Protein AF-A0A2W6T8K2-F1 (afdb_monomer_lite)

Foldseek 3Di:
DWDQDPPPRTDDDADWDWDAPPQLQDIDIPHDDDDPVCPVVSVVVSCCSNPVVCCVPVCVVVCCVVPVCPPHDCVVPVPVVVVVVVVCCVVVVPDD

Structure (mmCIF, N/CA/C/O backbone):
data_AF-A0A2W6T8K2-F1
#
_entry.id   AF-A0A2W6T8K2-F1
#
loop_
_atom_site.group_PDB
_atom_site.id
_atom_site.type_symbol
_atom_site.label_atom_id
_atom_site.label_alt_id
_atom_site.label_comp_id
_atom_site.label_asym_id
_atom_site.label_entity_id
_atom_site.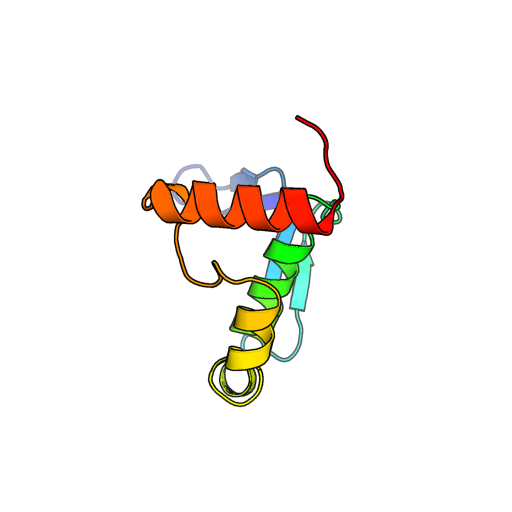label_seq_id
_atom_site.pdbx_PDB_ins_code
_atom_site.Cartn_x
_atom_site.Cartn_y
_atom_site.Cartn_z
_atom_site.occupancy
_atom_site.B_iso_or_equiv
_atom_site.auth_seq_id
_atom_site.auth_comp_id
_atom_site.auth_asym_id
_atom_site.auth_atom_id
_atom_site.pdbx_PDB_model_num
ATOM 1 N N . ILE A 1 1 ? 19.040 5.235 -1.749 1.00 73.06 1 ILE A N 1
ATOM 2 C CA . ILE A 1 1 ? 18.944 5.102 -3.224 1.00 73.06 1 ILE A CA 1
ATOM 3 C C . ILE A 1 1 ? 19.366 6.442 -3.816 1.00 73.06 1 ILE A C 1
ATOM 5 O O . ILE A 1 1 ? 19.024 7.456 -3.223 1.00 73.06 1 ILE A O 1
ATOM 9 N N . ILE A 1 2 ? 20.145 6.485 -4.898 1.00 80.56 2 ILE A N 1
ATOM 10 C CA . ILE A 1 2 ? 20.504 7.754 -5.557 1.00 80.56 2 ILE A CA 1
ATOM 11 C C . ILE A 1 2 ? 19.720 7.830 -6.861 1.00 80.56 2 ILE A C 1
ATOM 13 O O . ILE A 1 2 ? 19.887 6.970 -7.726 1.00 80.56 2 ILE A O 1
ATOM 17 N N . LYS A 1 3 ? 18.851 8.832 -6.982 1.00 77.31 3 LYS A N 1
ATOM 18 C CA . LYS A 1 3 ? 18.092 9.113 -8.204 1.00 77.31 3 LYS A CA 1
ATOM 19 C C . LYS A 1 3 ? 18.724 10.255 -8.965 1.00 77.31 3 LYS A C 1
ATOM 21 O O . LYS A 1 3 ? 19.385 11.095 -8.370 1.00 77.31 3 LYS A O 1
ATOM 26 N N . LYS A 1 4 ? 18.490 10.300 -10.274 1.00 80.12 4 LYS A N 1
ATOM 27 C CA . LYS A 1 4 ? 18.886 11.444 -11.089 1.00 80.12 4 LYS A CA 1
ATOM 28 C C . LYS A 1 4 ? 18.016 12.641 -10.713 1.00 80.12 4 LYS A C 1
ATOM 30 O O . LYS A 1 4 ? 16.796 12.559 -10.809 1.00 80.12 4 LYS A O 1
ATOM 35 N N . ASP A 1 5 ? 18.657 13.719 -10.288 1.00 83.50 5 ASP A N 1
ATOM 36 C CA . ASP A 1 5 ? 18.003 15.011 -10.108 1.00 83.50 5 ASP A CA 1
ATOM 37 C C . ASP A 1 5 ? 18.160 15.827 -11.395 1.00 83.50 5 ASP A C 1
ATOM 39 O O . ASP A 1 5 ? 19.220 15.792 -12.026 1.00 83.50 5 ASP A O 1
ATOM 43 N N . GLU A 1 6 ? 17.111 16.536 -11.812 1.00 79.62 6 GLU A N 1
ATOM 44 C CA . GLU A 1 6 ? 17.141 17.326 -13.049 1.00 79.62 6 GLU A CA 1
ATOM 45 C C . GLU A 1 6 ? 18.106 18.518 -12.974 1.00 79.62 6 GLU A C 1
ATOM 47 O O . GLU A 1 6 ? 18.570 18.985 -14.014 1.00 79.62 6 GLU A O 1
ATOM 52 N N . LYS A 1 7 ? 18.427 19.000 -11.765 1.00 80.31 7 LYS A N 1
ATOM 53 C CA . LYS A 1 7 ? 19.262 20.186 -11.532 1.00 80.31 7 LYS A CA 1
ATOM 54 C C . LYS A 1 7 ? 20.600 19.845 -10.892 1.00 80.31 7 LYS A C 1
ATOM 56 O O . LYS A 1 7 ? 21.625 20.360 -11.326 1.00 80.31 7 LYS A O 1
ATOM 61 N N . GLU A 1 8 ? 20.603 18.972 -9.891 1.00 78.88 8 GLU A N 1
ATOM 62 C CA . GLU A 1 8 ? 21.790 18.698 -9.064 1.00 78.88 8 GLU A CA 1
ATOM 63 C C . GLU A 1 8 ? 22.510 17.395 -9.454 1.00 78.88 8 GLU A C 1
ATOM 65 O O . GLU A 1 8 ? 23.447 16.952 -8.792 1.00 78.88 8 GLU A O 1
ATOM 70 N N . GLY A 1 9 ? 22.086 16.754 -10.548 1.00 80.00 9 GLY A N 1
ATOM 71 C CA . GLY A 1 9 ? 22.672 15.520 -11.073 1.00 80.00 9 GLY A CA 1
ATOM 72 C C . GLY A 1 9 ? 22.224 14.268 -10.316 1.00 80.00 9 GLY A C 1
ATOM 73 O O . GLY A 1 9 ? 21.801 13.299 -10.950 1.00 80.00 9 GLY A O 1
ATOM 74 N N . GLY A 1 10 ? 22.238 14.286 -8.980 1.00 83.69 10 GLY A N 1
ATOM 75 C CA . GLY A 1 10 ? 21.793 13.170 -8.147 1.00 83.69 10 GLY A CA 1
ATOM 76 C C . GLY A 1 10 ? 21.161 13.595 -6.820 1.00 83.69 10 GLY A C 1
ATOM 77 O O . GLY A 1 10 ? 21.744 14.378 -6.080 1.00 83.69 10 GLY A O 1
ATOM 78 N N . LYS A 1 11 ? 20.002 13.023 -6.482 1.00 81.25 11 LYS A N 1
ATOM 79 C CA . LYS A 1 11 ? 19.319 13.195 -5.195 1.00 81.25 11 LYS A CA 1
ATOM 80 C C . LYS A 1 11 ? 19.339 11.894 -4.404 1.00 81.25 11 LYS A C 1
ATOM 82 O O . LYS A 1 11 ? 18.963 10.832 -4.907 1.00 81.25 11 LYS A O 1
ATOM 87 N N . LEU A 1 12 ? 19.763 11.985 -3.148 1.00 76.31 12 LEU A N 1
ATOM 88 C CA . LEU A 1 12 ? 19.728 10.862 -2.224 1.00 76.31 12 LEU A CA 1
ATOM 89 C C . LEU A 1 12 ? 18.306 10.707 -1.669 1.00 76.31 12 LEU A C 1
ATOM 91 O O . LEU A 1 12 ? 17.800 11.586 -0.975 1.00 76.31 12 LEU A O 1
ATOM 95 N N . GLU A 1 13 ? 17.664 9.586 -1.981 1.00 72.38 13 GLU A N 1
ATOM 96 C CA . GLU A 1 13 ? 16.372 9.203 -1.418 1.00 72.38 13 GLU A CA 1
ATOM 97 C C . GLU A 1 13 ? 16.550 8.049 -0.433 1.00 72.38 13 GLU A C 1
ATOM 99 O O . GLU A 1 13 ? 17.154 7.009 -0.736 1.00 72.38 13 GLU A O 1
ATOM 104 N N . PHE A 1 14 ? 16.018 8.242 0.769 1.00 68.25 14 PHE A N 1
ATOM 105 C CA . PHE A 1 14 ? 15.919 7.204 1.783 1.00 68.25 14 PHE A CA 1
ATOM 106 C C . PHE A 1 14 ? 14.602 6.451 1.592 1.00 68.25 14 PHE A C 1
ATOM 108 O O . PHE A 1 14 ? 13.550 7.074 1.479 1.00 68.25 14 PHE A O 1
ATOM 115 N N . GLY A 1 15 ? 14.655 5.117 1.557 1.00 75.00 15 GLY A N 1
ATOM 116 C CA . GLY A 1 15 ? 13.459 4.279 1.467 1.00 75.00 15 GLY A CA 1
ATOM 117 C C . GLY A 1 15 ? 13.635 3.018 0.626 1.00 75.00 15 GLY A C 1
ATOM 118 O O . GLY A 1 15 ? 14.753 2.621 0.284 1.00 75.00 15 GLY A O 1
ATOM 119 N N . THR A 1 16 ? 12.490 2.410 0.325 1.00 82.81 16 THR A N 1
ATOM 120 C CA . THR A 1 16 ? 12.315 1.248 -0.551 1.00 82.81 16 THR A CA 1
ATOM 121 C C . THR A 1 16 ? 11.556 1.690 -1.794 1.00 82.81 16 THR A C 1
ATOM 123 O O . THR A 1 16 ? 10.550 2.391 -1.682 1.00 82.81 16 THR A O 1
ATOM 126 N N . GLU A 1 17 ? 11.987 1.249 -2.969 1.00 87.06 17 GLU A N 1
ATOM 127 C CA . GLU A 1 17 ? 11.319 1.538 -4.234 1.00 87.06 17 GLU A CA 1
ATOM 128 C C . GLU A 1 17 ? 10.984 0.255 -4.991 1.00 87.06 17 GLU A C 1
ATOM 130 O O . GLU A 1 17 ? 11.821 -0.635 -5.124 1.00 87.06 17 GLU A O 1
ATOM 135 N N . VAL A 1 18 ? 9.759 0.179 -5.513 1.00 90.56 18 VAL A N 1
ATOM 136 C CA . VAL A 1 18 ? 9.319 -0.908 -6.392 1.00 90.56 18 VAL A CA 1
ATOM 137 C C . VAL A 1 18 ? 9.646 -0.535 -7.834 1.00 90.56 18 VAL A C 1
ATOM 139 O O . VAL A 1 18 ? 8.996 0.334 -8.426 1.00 90.56 18 VAL A O 1
ATOM 142 N N . VAL A 1 19 ? 10.624 -1.227 -8.412 1.00 91.50 19 VAL A N 1
ATOM 143 C CA . VAL A 1 19 ? 10.994 -1.108 -9.825 1.00 91.50 19 VAL A CA 1
ATOM 144 C C . VAL A 1 19 ? 10.480 -2.321 -10.577 1.00 91.50 19 VAL A C 1
ATOM 146 O O . VAL A 1 19 ? 10.670 -3.452 -10.141 1.00 91.50 19 VAL A O 1
ATOM 149 N N . VAL A 1 20 ? 9.836 -2.088 -11.714 1.00 94.00 20 VAL A N 1
ATOM 150 C CA . VAL A 1 20 ? 9.276 -3.142 -12.561 1.00 94.00 20 VAL A CA 1
ATOM 151 C C . VAL A 1 20 ? 9.873 -3.006 -13.953 1.00 94.00 20 VAL A C 1
ATOM 153 O O . VAL A 1 20 ? 10.078 -1.890 -14.441 1.00 94.00 20 VAL A O 1
ATOM 156 N N . ASN A 1 21 ? 10.204 -4.129 -14.589 1.00 94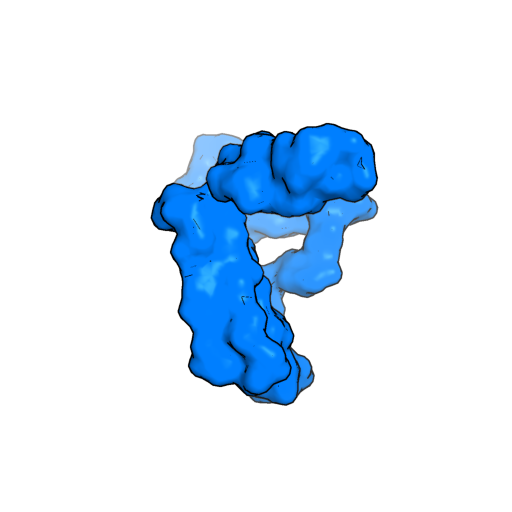.44 21 ASN A N 1
ATOM 157 C CA . ASN A 1 21 ? 10.653 -4.104 -15.976 1.00 94.44 21 ASN A CA 1
ATOM 158 C C . ASN A 1 21 ? 9.524 -3.626 -16.910 1.00 94.44 21 ASN A C 1
ATOM 160 O O . ASN A 1 21 ? 8.346 -3.643 -16.564 1.00 94.44 21 ASN A O 1
ATOM 164 N N . LYS A 1 22 ? 9.870 -3.231 -18.140 1.00 91.50 22 LYS A N 1
ATOM 165 C CA . LYS A 1 22 ? 8.876 -2.735 -19.112 1.00 91.50 22 LYS A CA 1
ATOM 166 C C . LYS A 1 22 ? 7.751 -3.731 -19.414 1.00 91.50 22 LYS A C 1
ATOM 168 O O . LYS A 1 2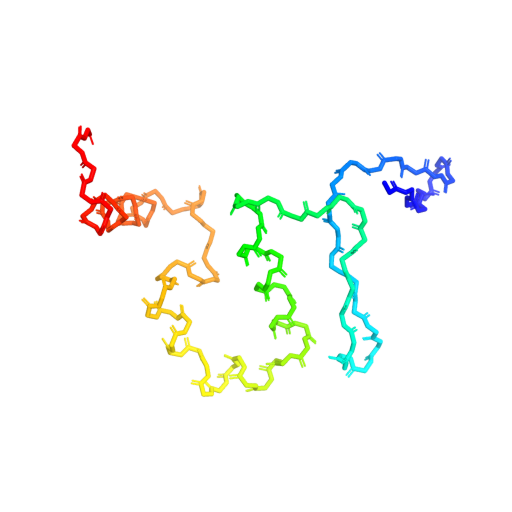2 ? 6.672 -3.311 -19.801 1.00 91.50 22 LYS A O 1
ATOM 173 N N . ALA A 1 23 ? 8.027 -5.027 -19.278 1.00 92.31 23 ALA A N 1
ATOM 174 C CA . ALA A 1 23 ? 7.074 -6.092 -19.561 1.00 92.31 23 ALA A CA 1
ATOM 175 C C . ALA A 1 23 ? 6.169 -6.448 -18.366 1.00 92.31 23 ALA A C 1
ATOM 177 O O . ALA A 1 23 ? 5.313 -7.310 -18.517 1.00 92.31 23 ALA A O 1
ATOM 178 N N . GLY A 1 24 ? 6.368 -5.858 -17.181 1.00 92.06 24 GLY A N 1
ATOM 179 C CA . GLY A 1 24 ? 5.584 -6.192 -15.985 1.00 92.06 24 GLY A CA 1
ATOM 180 C C . GLY A 1 24 ? 5.888 -7.567 -15.374 1.00 92.06 24 GLY A C 1
ATOM 181 O O . GLY A 1 24 ? 5.241 -7.969 -14.418 1.00 92.06 24 GLY A O 1
ATOM 182 N N . THR A 1 25 ? 6.858 -8.318 -15.898 1.00 92.62 25 THR A N 1
ATOM 183 C CA . THR A 1 25 ? 7.105 -9.717 -15.505 1.00 92.62 25 THR A CA 1
ATOM 184 C C . THR A 1 25 ? 8.084 -9.875 -14.349 1.00 92.62 25 THR A C 1
ATOM 186 O O . THR A 1 25 ? 8.134 -10.932 -13.723 1.00 92.62 25 THR A O 1
ATOM 189 N N . ILE A 1 26 ? 8.888 -8.847 -14.069 1.00 93.06 26 ILE A N 1
ATOM 190 C CA . ILE A 1 26 ? 9.872 -8.853 -12.985 1.00 93.06 26 ILE A CA 1
ATOM 191 C C . ILE A 1 26 ? 9.739 -7.549 -12.210 1.00 93.06 26 ILE A C 1
ATOM 193 O O . ILE A 1 26 ? 9.904 -6.468 -12.778 1.00 93.06 26 ILE A O 1
ATOM 197 N N . ALA A 1 27 ? 9.504 -7.676 -10.905 1.00 94.06 27 ALA A N 1
ATOM 198 C CA . ALA A 1 27 ? 9.559 -6.586 -9.945 1.00 94.06 27 ALA A CA 1
ATOM 199 C C . ALA A 1 27 ? 10.756 -6.769 -9.004 1.00 94.06 27 ALA A C 1
ATOM 201 O O . ALA A 1 27 ? 11.121 -7.885 -8.637 1.00 94.06 27 ALA A O 1
ATOM 202 N N . SER A 1 28 ? 11.377 -5.669 -8.607 1.00 91.00 28 SER A N 1
ATOM 203 C CA . SER A 1 28 ? 12.473 -5.634 -7.644 1.00 91.00 28 SER A CA 1
ATOM 204 C C . SER A 1 28 ? 12.237 -4.524 -6.635 1.00 91.00 28 SER A C 1
ATOM 206 O O . SER A 1 28 ? 11.747 -3.448 -6.975 1.00 91.00 28 SER A O 1
ATOM 208 N N . LEU A 1 29 ? 12.609 -4.797 -5.390 1.00 89.75 29 LEU A N 1
ATOM 209 C CA . LEU A 1 29 ? 12.630 -3.813 -4.319 1.00 89.75 29 LEU A CA 1
ATOM 210 C C . LEU A 1 29 ? 14.053 -3.269 -4.220 1.00 89.75 29 LEU A C 1
ATOM 212 O O . LEU A 1 29 ? 14.974 -3.997 -3.855 1.00 89.75 29 LEU A O 1
ATOM 216 N N . LEU A 1 30 ? 14.244 -2.004 -4.583 1.00 87.75 30 LEU A N 1
ATOM 217 C CA . LEU A 1 30 ? 15.520 -1.315 -4.429 1.00 87.75 30 LEU A CA 1
ATOM 218 C C . LEU A 1 30 ? 15.547 -0.573 -3.095 1.00 87.75 30 LEU A C 1
ATOM 220 O O . LEU A 1 30 ? 14.581 0.094 -2.739 1.00 87.75 30 LEU A O 1
ATOM 224 N N . GLY A 1 31 ? 16.669 -0.648 -2.381 1.00 83.69 31 GLY A N 1
ATOM 225 C CA . GLY A 1 31 ? 16.854 0.014 -1.089 1.00 83.69 31 GLY A CA 1
ATOM 226 C C . GLY A 1 31 ? 16.703 -0.935 0.097 1.00 83.69 31 GLY A C 1
ATOM 227 O O . GLY A 1 31 ? 17.064 -2.107 0.010 1.00 83.69 31 GLY A O 1
ATOM 228 N N . ALA A 1 32 ? 16.225 -0.409 1.226 1.00 84.06 32 ALA A N 1
ATOM 229 C CA . ALA A 1 32 ? 15.985 -1.223 2.414 1.00 84.06 32 ALA A CA 1
ATOM 230 C C . ALA A 1 32 ? 14.813 -2.187 2.177 1.00 84.06 32 ALA A C 1
ATOM 232 O O . ALA A 1 32 ? 13.902 -1.883 1.407 1.00 84.06 32 ALA A O 1
ATOM 233 N N . SER A 1 33 ? 14.811 -3.334 2.856 1.00 82.25 33 SER A N 1
ATOM 234 C CA . SER A 1 33 ? 13.632 -4.204 2.854 1.00 82.25 33 SER A CA 1
ATOM 235 C C . SER A 1 33 ? 12.446 -3.465 3.493 1.00 82.25 33 SER A C 1
ATOM 237 O O . SER A 1 33 ? 12.644 -2.810 4.523 1.00 82.25 33 SER A O 1
ATOM 239 N N . PRO A 1 34 ? 11.232 -3.525 2.916 1.00 84.06 34 PRO A N 1
ATOM 240 C CA . PRO A 1 34 ? 10.076 -2.860 3.495 1.00 84.06 34 PRO A CA 1
ATOM 241 C C . PRO A 1 34 ? 9.718 -3.503 4.841 1.00 84.06 34 PRO A C 1
ATOM 243 O O . PRO A 1 34 ? 9.594 -4.721 4.958 1.00 84.06 34 PRO A O 1
ATOM 246 N N . GLY A 1 35 ? 9.556 -2.670 5.869 1.00 86.25 35 GLY A N 1
ATOM 247 C CA . GLY A 1 35 ? 9.060 -3.110 7.171 1.00 86.25 35 GLY A CA 1
ATOM 248 C C . GLY A 1 35 ? 7.557 -3.385 7.135 1.00 86.25 35 GLY A C 1
ATOM 249 O O . GLY A 1 35 ? 6.880 -3.086 6.151 1.00 86.25 35 GLY A O 1
ATOM 250 N N . ALA A 1 36 ? 7.006 -3.896 8.239 1.00 88.81 36 ALA A N 1
ATOM 251 C CA . ALA A 1 36 ? 5.574 -4.201 8.345 1.00 88.81 36 ALA A CA 1
ATOM 252 C C . ALA A 1 36 ? 4.667 -3.017 7.942 1.00 88.81 36 ALA A C 1
ATOM 254 O O . ALA A 1 36 ? 3.644 -3.215 7.296 1.00 88.81 36 ALA A O 1
ATOM 255 N N . SER A 1 37 ? 5.080 -1.783 8.250 1.00 85.75 37 SER A N 1
ATOM 256 C CA . SER A 1 37 ? 4.339 -0.556 7.933 1.00 85.75 37 SER A CA 1
ATOM 257 C C . SER A 1 37 ? 4.306 -0.184 6.445 1.00 85.75 37 SER A C 1
ATOM 259 O O . SER A 1 37 ? 3.463 0.615 6.047 1.00 85.75 37 SER A O 1
ATOM 261 N N . THR A 1 38 ? 5.198 -0.734 5.615 1.00 88.31 38 THR A N 1
ATOM 262 C CA . THR A 1 38 ? 5.308 -0.381 4.187 1.00 88.31 38 THR A CA 1
ATOM 263 C C . THR A 1 38 ? 5.213 -1.580 3.246 1.00 88.31 38 THR A C 1
ATOM 265 O O . THR A 1 38 ? 5.029 -1.388 2.045 1.00 88.31 38 THR A O 1
ATOM 268 N N . ALA A 1 39 ? 5.277 -2.809 3.766 1.00 91.56 39 ALA A N 1
ATOM 269 C CA . ALA A 1 39 ? 5.231 -4.037 2.974 1.00 91.56 39 ALA A CA 1
ATOM 270 C C . ALA A 1 39 ? 3.938 -4.166 2.158 1.00 91.56 39 ALA A C 1
ATOM 272 O O . ALA A 1 39 ? 3.999 -4.440 0.960 1.00 91.56 39 ALA A O 1
ATOM 273 N N . VAL A 1 40 ? 2.779 -3.900 2.772 1.00 92.56 40 VAL A N 1
ATOM 274 C CA . VAL A 1 40 ? 1.481 -3.960 2.076 1.00 92.56 40 VAL A CA 1
ATOM 275 C C . VAL A 1 40 ? 1.440 -2.947 0.932 1.00 92.56 40 VAL A C 1
ATOM 277 O O . VAL A 1 40 ? 1.112 -3.306 -0.193 1.00 92.56 40 VAL A O 1
ATOM 280 N N . TYR A 1 41 ? 1.856 -1.703 1.186 1.00 91.00 41 TYR A N 1
ATOM 281 C CA . TYR A 1 41 ? 1.910 -0.657 0.162 1.00 91.00 41 TYR A CA 1
ATOM 282 C C . TYR A 1 41 ? 2.856 -1.013 -0.995 1.00 91.00 41 TYR A C 1
ATOM 284 O O . TYR A 1 41 ? 2.512 -0.828 -2.162 1.00 91.00 41 TYR A O 1
ATOM 292 N N . ALA A 1 42 ? 4.035 -1.565 -0.692 1.00 92.81 42 ALA A N 1
ATOM 293 C CA . ALA A 1 42 ? 4.967 -2.029 -1.713 1.00 92.81 42 ALA A CA 1
ATOM 294 C C . ALA A 1 42 ? 4.364 -3.168 -2.552 1.00 92.81 42 ALA A C 1
ATOM 296 O O . ALA A 1 42 ? 4.533 -3.186 -3.769 1.00 92.81 42 ALA A O 1
ATOM 297 N N . MET A 1 43 ? 3.630 -4.093 -1.928 1.00 94.06 43 MET A N 1
ATOM 298 C CA . MET A 1 43 ? 3.021 -5.203 -2.652 1.00 94.06 43 MET A CA 1
ATOM 299 C C . MET A 1 43 ? 1.844 -4.782 -3.524 1.00 94.06 43 MET A C 1
ATOM 301 O O . MET A 1 43 ? 1.746 -5.260 -4.652 1.00 94.06 43 MET A O 1
ATOM 305 N N . LEU A 1 44 ? 1.017 -3.838 -3.072 1.00 94.75 44 LEU A N 1
ATOM 306 C CA . LEU A 1 44 ? -0.039 -3.262 -3.910 1.00 94.75 44 LEU A CA 1
ATOM 307 C C . LEU A 1 44 ? 0.534 -2.669 -5.202 1.00 94.75 44 LEU A C 1
ATOM 309 O O . LEU A 1 44 ? 0.050 -2.999 -6.279 1.00 94.75 44 LEU A O 1
ATOM 313 N N . GLN A 1 45 ? 1.640 -1.922 -5.120 1.00 93.75 45 GLN A N 1
ATOM 314 C CA . GLN A 1 45 ? 2.303 -1.394 -6.317 1.00 93.75 45 GLN A CA 1
ATOM 315 C C . GLN A 1 45 ? 2.787 -2.487 -7.278 1.00 93.75 45 GLN A C 1
ATOM 317 O O . GLN A 1 45 ? 2.778 -2.283 -8.491 1.00 93.75 45 GLN A O 1
ATOM 322 N N . VAL A 1 46 ? 3.254 -3.629 -6.765 1.00 94.81 46 VAL A N 1
ATOM 323 C CA . VAL A 1 46 ? 3.646 -4.763 -7.616 1.00 94.81 46 VAL A CA 1
ATOM 324 C C . VAL A 1 46 ? 2.420 -5.363 -8.292 1.00 94.81 46 VAL A C 1
ATOM 326 O O . VAL A 1 46 ? 2.466 -5.610 -9.491 1.00 94.81 46 VAL A O 1
ATOM 329 N N . LEU A 1 47 ? 1.323 -5.572 -7.560 1.00 95.12 47 LEU A N 1
ATOM 330 C CA . LEU A 1 47 ? 0.090 -6.118 -8.133 1.00 95.12 47 LEU A CA 1
ATOM 331 C C . LEU A 1 47 ? -0.469 -5.205 -9.232 1.00 95.12 47 LEU A C 1
ATOM 333 O O . LEU A 1 47 ? -0.775 -5.683 -10.320 1.00 95.12 47 LEU A O 1
ATOM 337 N N . GLU A 1 48 ? -0.508 -3.896 -8.986 1.00 94.19 48 GLU A N 1
ATOM 338 C CA . GLU A 1 48 ? -0.974 -2.882 -9.943 1.00 94.19 48 GLU A CA 1
ATOM 339 C C . GLU A 1 48 ? -0.110 -2.816 -11.207 1.00 94.19 48 GLU A C 1
ATOM 341 O O . GLU A 1 48 ? -0.635 -2.709 -12.312 1.00 94.19 48 GLU A O 1
ATOM 346 N N . LYS A 1 49 ? 1.219 -2.892 -11.065 1.00 94.31 49 LYS A N 1
ATOM 347 C CA . LYS A 1 49 ? 2.149 -2.763 -12.200 1.00 94.31 49 LYS A CA 1
ATOM 348 C C . LYS A 1 49 ? 2.345 -4.065 -12.976 1.00 94.31 49 LYS A C 1
ATOM 350 O O . LYS A 1 49 ? 2.559 -4.014 -14.184 1.00 94.31 49 LYS A O 1
ATOM 355 N N . CYS A 1 50 ? 2.329 -5.209 -12.298 1.00 96.19 50 CYS A N 1
ATOM 356 C CA . CYS A 1 50 ? 2.658 -6.505 -12.897 1.00 96.19 50 CYS A CA 1
ATOM 357 C C . CYS A 1 50 ? 1.423 -7.310 -13.313 1.00 96.19 50 CYS A C 1
ATOM 359 O O . CYS A 1 50 ? 1.521 -8.159 -14.195 1.00 96.19 50 CYS A O 1
ATOM 361 N N . PHE A 1 51 ? 0.268 -7.066 -12.688 1.00 95.75 51 PHE A N 1
ATOM 362 C CA . PHE A 1 51 ? -0.955 -7.841 -12.914 1.00 95.75 51 PHE A CA 1
ATOM 363 C C . PHE A 1 51 ? -2.206 -6.959 -13.098 1.00 95.75 51 PHE A C 1
ATOM 365 O O . PHE A 1 51 ? -3.240 -7.258 -12.495 1.00 95.75 51 PHE A O 1
ATOM 372 N N . PRO A 1 52 ? -2.164 -5.901 -13.934 1.00 94.56 52 PRO A N 1
ATOM 373 C CA . PRO A 1 52 ? -3.273 -4.953 -14.060 1.00 94.56 52 PRO A CA 1
ATOM 374 C C . PRO A 1 52 ? -4.587 -5.627 -14.484 1.00 94.56 52 PRO A C 1
ATOM 376 O O . PRO A 1 52 ? -5.618 -5.387 -13.868 1.00 94.56 52 PRO A O 1
ATOM 379 N N . GLU A 1 53 ? -4.551 -6.550 -15.450 1.00 95.81 53 GLU A N 1
ATOM 380 C CA . GLU A 1 53 ? -5.756 -7.242 -15.942 1.00 95.81 53 GLU A CA 1
ATOM 381 C C . GLU A 1 53 ? -6.438 -8.093 -14.859 1.00 95.81 53 GLU A C 1
ATOM 383 O O . GLU A 1 53 ? -7.663 -8.122 -14.749 1.00 95.81 53 GLU A O 1
ATOM 388 N N . LYS A 1 54 ? -5.645 -8.773 -14.021 1.00 95.81 54 LYS A N 1
ATOM 389 C CA . LYS A 1 54 ? -6.173 -9.573 -12.906 1.00 95.81 54 LYS A CA 1
ATOM 390 C C . LYS A 1 54 ? -6.702 -8.685 -11.790 1.00 95.81 54 LYS A C 1
ATOM 392 O O . LYS A 1 54 ? -7.733 -9.005 -11.201 1.00 95.81 54 LYS A O 1
ATOM 397 N N . LEU A 1 55 ? -6.006 -7.579 -11.519 1.00 95.06 55 LEU A N 1
ATOM 398 C CA . LEU A 1 55 ? -6.396 -6.604 -10.509 1.00 95.06 55 LEU A CA 1
ATOM 399 C C . LEU A 1 55 ? -7.706 -5.901 -10.870 1.00 95.06 55 LEU A C 1
ATOM 401 O O . LEU A 1 55 ? -8.538 -5.713 -9.989 1.00 95.06 55 LEU A O 1
ATOM 405 N N . GLU A 1 56 ? -7.913 -5.545 -12.137 1.00 92.44 56 GLU A N 1
ATOM 406 C CA . GLU A 1 56 ? -9.167 -4.944 -12.606 1.00 92.44 56 GLU A CA 1
ATOM 407 C C . GLU A 1 56 ? -10.301 -5.966 -12.761 1.00 92.44 56 GLU A C 1
ATOM 409 O O . GLU A 1 56 ? -11.471 -5.599 -12.637 1.00 92.44 56 GLU A O 1
ATOM 414 N N . GLY A 1 57 ? -9.956 -7.233 -13.002 1.00 95.19 57 GLY A N 1
ATOM 415 C CA . GLY A 1 57 ? -10.890 -8.347 -13.096 1.00 95.19 57 GLY A CA 1
ATOM 416 C C . GLY A 1 57 ? -11.095 -9.075 -11.766 1.00 95.19 57 GLY A C 1
ATOM 417 O O . GLY A 1 57 ? -11.613 -8.527 -10.794 1.00 95.19 57 GLY A O 1
ATOM 418 N N . GLU A 1 58 ? -10.706 -10.351 -11.746 1.00 95.62 58 GLU A N 1
ATOM 419 C CA . GLU A 1 58 ? -11.018 -11.320 -10.685 1.00 95.62 58 GLU A CA 1
ATOM 420 C C . GLU A 1 58 ? -10.546 -10.926 -9.276 1.00 95.62 58 GLU A C 1
ATOM 422 O O . GLU A 1 58 ? -11.143 -11.353 -8.289 1.00 95.62 58 GLU A O 1
ATOM 427 N N . TRP A 1 59 ? -9.482 -10.129 -9.141 1.00 96.88 59 TRP A N 1
ATOM 428 C CA . TRP A 1 59 ? -8.914 -9.812 -7.826 1.00 96.88 59 TRP A CA 1
ATOM 429 C C . TRP A 1 59 ? -9.512 -8.568 -7.184 1.00 96.88 59 TRP A C 1
ATOM 431 O O . TRP A 1 59 ? -9.364 -8.397 -5.972 1.00 96.88 59 TRP A O 1
ATOM 441 N N . LYS A 1 60 ? -10.198 -7.716 -7.951 1.00 94.44 60 LYS A N 1
ATOM 442 C CA . LYS A 1 60 ? -10.700 -6.429 -7.459 1.00 94.44 60 LYS A CA 1
ATOM 443 C C . LYS A 1 60 ? -11.597 -6.585 -6.237 1.00 94.44 60 LYS A C 1
ATOM 445 O O . LYS A 1 60 ? -11.411 -5.895 -5.237 1.00 94.44 60 LYS A O 1
ATOM 450 N N . GLU A 1 61 ? -12.552 -7.509 -6.315 1.00 95.81 61 GLU A N 1
ATOM 451 C CA . GLU A 1 61 ? -13.504 -7.762 -5.232 1.00 95.81 61 GLU A CA 1
ATOM 452 C C . GLU A 1 61 ? -12.792 -8.274 -3.982 1.00 95.81 61 GLU A C 1
ATOM 454 O O . GLU A 1 61 ? -13.012 -7.754 -2.889 1.00 95.81 61 GLU A O 1
ATOM 459 N N . LYS A 1 62 ? -11.862 -9.224 -4.144 1.00 95.94 62 LYS A N 1
ATOM 460 C CA . LYS A 1 62 ? -11.100 -9.763 -3.015 1.00 95.94 62 LYS A CA 1
ATOM 461 C C . LYS A 1 62 ? -10.208 -8.706 -2.369 1.00 95.94 62 LYS A C 1
ATOM 463 O O . LYS A 1 62 ? -10.043 -8.691 -1.150 1.00 95.94 62 LYS A O 1
ATOM 468 N N . LEU A 1 63 ? -9.637 -7.810 -3.169 1.00 95.25 63 LEU A N 1
ATOM 469 C CA . LEU A 1 63 ? -8.800 -6.730 -2.670 1.00 95.25 63 LEU A CA 1
ATOM 470 C C . LEU A 1 63 ? -9.610 -5.718 -1.854 1.00 95.25 63 LEU A C 1
ATOM 472 O O . LEU A 1 63 ? -9.156 -5.313 -0.788 1.00 95.25 63 LEU A O 1
ATOM 476 N N . LEU A 1 64 ? -10.817 -5.372 -2.308 1.00 93.88 64 LEU A N 1
ATOM 477 C CA . LEU A 1 64 ? -11.743 -4.508 -1.568 1.00 93.88 64 LEU A CA 1
ATOM 478 C C . LEU A 1 64 ? -12.292 -5.177 -0.300 1.00 93.88 64 LEU A C 1
ATOM 480 O O . LEU A 1 64 ? -12.506 -4.496 0.697 1.00 93.88 64 LEU A O 1
ATOM 484 N N . GLU A 1 65 ? -12.476 -6.499 -0.303 1.00 93.56 65 GLU A N 1
ATOM 485 C CA . GLU A 1 65 ? -12.835 -7.258 0.902 1.00 93.56 65 GLU A CA 1
ATOM 486 C C . GLU A 1 65 ? -11.727 -7.168 1.967 1.00 93.56 65 GLU A C 1
ATOM 488 O O . GLU A 1 65 ? -12.002 -6.918 3.139 1.00 93.56 65 GLU A O 1
ATOM 493 N N . MET A 1 66 ? -10.462 -7.344 1.563 1.00 92.94 66 MET A N 1
ATOM 494 C CA . MET A 1 66 ? -9.314 -7.298 2.479 1.00 92.94 66 MET A CA 1
ATOM 495 C C . MET A 1 66 ? -8.942 -5.871 2.900 1.00 92.94 66 MET A C 1
ATOM 497 O O . MET A 1 66 ? -8.530 -5.649 4.039 1.00 92.94 66 MET A O 1
ATOM 501 N N . ILE A 1 67 ? -9.054 -4.910 1.981 1.00 93.75 67 ILE A N 1
ATOM 502 C CA . ILE A 1 67 ? -8.661 -3.509 2.157 1.00 93.75 67 ILE A CA 1
ATOM 503 C C . ILE A 1 67 ? -9.824 -2.622 1.677 1.00 93.75 67 ILE A C 1
ATOM 505 O O . ILE A 1 67 ? -9.805 -2.132 0.546 1.00 93.75 67 ILE A O 1
ATOM 509 N N . PRO A 1 68 ? -10.834 -2.360 2.528 1.00 91.31 68 PRO A N 1
ATOM 510 C CA . PRO A 1 68 ? -12.035 -1.610 2.135 1.00 91.31 68 PRO A CA 1
ATOM 511 C C . PRO A 1 68 ? -11.777 -0.188 1.618 1.00 91.31 68 PRO A C 1
ATOM 513 O O . PRO A 1 68 ? -12.603 0.376 0.906 1.00 91.31 68 PRO A O 1
ATOM 516 N N . SER A 1 69 ? -10.634 0.404 1.970 1.00 93.75 69 SER A N 1
ATOM 517 C CA . SER A 1 69 ? -10.199 1.724 1.503 1.00 93.75 69 SER A CA 1
ATOM 518 C C . SER A 1 69 ? -9.310 1.688 0.258 1.00 93.75 69 SER A C 1
ATOM 520 O O . SER A 1 69 ? -8.760 2.724 -0.121 1.00 93.75 69 SER A O 1
ATOM 522 N N . TYR A 1 70 ? -9.121 0.527 -0.373 1.00 94.00 70 TYR A N 1
ATOM 523 C CA . TYR A 1 70 ? -8.265 0.408 -1.549 1.00 94.00 70 TYR A CA 1
ATOM 524 C C . TYR A 1 70 ? -8.694 1.382 -2.661 1.00 94.00 70 TYR A C 1
ATOM 526 O O . TYR A 1 70 ? -9.876 1.520 -2.976 1.00 94.00 70 TYR A O 1
ATOM 534 N N . GLY A 1 71 ? -7.719 2.096 -3.231 1.00 90.94 71 GLY A N 1
ATOM 535 C CA . GLY A 1 71 ? -7.943 3.132 -4.245 1.00 90.94 71 GLY A CA 1
ATOM 536 C C . GLY A 1 71 ? -8.475 4.471 -3.714 1.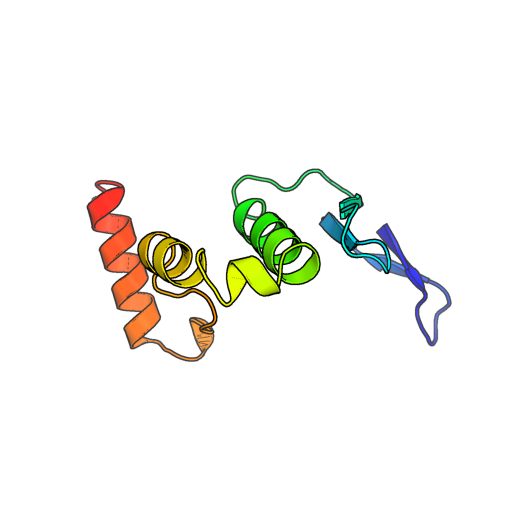00 90.94 71 GLY A C 1
ATOM 537 O O . GLY A 1 71 ? -8.679 5.386 -4.509 1.00 90.94 71 GLY A O 1
ATOM 538 N N . GLN A 1 72 ? -8.681 4.626 -2.400 1.00 92.88 72 GLN A N 1
ATOM 539 C CA . GLN A 1 72 ? -9.205 5.857 -1.799 1.00 92.88 72 GLN A CA 1
ATOM 540 C C . GLN A 1 72 ? -8.165 6.545 -0.914 1.00 92.88 72 GLN A C 1
ATOM 542 O O . GLN A 1 72 ? -7.442 5.917 -0.138 1.00 92.88 72 GLN A O 1
ATOM 547 N N . LYS A 1 73 ? -8.106 7.876 -0.992 1.00 91.94 73 LYS A N 1
ATOM 548 C CA . LYS A 1 73 ? -7.230 8.676 -0.135 1.00 91.94 73 LYS A CA 1
ATOM 549 C C . LYS A 1 73 ? -7.918 8.974 1.192 1.00 91.94 73 LYS A C 1
ATOM 551 O O . LYS A 1 73 ? -8.745 9.874 1.281 1.00 91.94 73 LYS A O 1
ATOM 556 N N . LEU A 1 74 ? -7.515 8.270 2.247 1.00 92.00 74 LEU A N 1
ATOM 557 C CA . LEU A 1 74 ? -8.056 8.476 3.598 1.00 92.00 74 LEU A CA 1
ATOM 558 C C . LEU A 1 74 ? -7.961 9.937 4.073 1.00 92.00 74 LEU A C 1
ATOM 560 O O . LEU A 1 74 ? -8.902 10.449 4.669 1.00 92.00 74 LEU A O 1
ATOM 564 N N . ALA A 1 75 ? -6.865 10.630 3.743 1.00 92.62 75 ALA A N 1
ATOM 565 C CA . ALA A 1 75 ? -6.647 12.027 4.125 1.00 92.62 75 ALA A CA 1
ATOM 566 C C . ALA A 1 75 ? -7.720 13.000 3.593 1.00 92.62 75 ALA A C 1
ATOM 568 O O . ALA A 1 75 ? -7.932 14.053 4.186 1.00 92.62 75 ALA A O 1
ATOM 569 N N . GLU A 1 76 ? -8.396 12.652 2.495 1.00 95.00 76 GLU A N 1
ATOM 570 C CA . GLU A 1 76 ? -9.457 13.460 1.880 1.00 95.00 76 GLU A CA 1
ATOM 571 C C . GLU A 1 76 ? -10.861 13.031 2.364 1.00 95.00 76 GLU A C 1
ATOM 573 O O . GLU A 1 76 ? -11.852 13.705 2.086 1.00 95.00 76 GLU A O 1
ATOM 578 N N . HIS A 1 77 ? -10.959 11.937 3.132 1.00 93.50 77 HIS A N 1
ATOM 579 C CA . HIS A 1 77 ? -12.218 11.331 3.572 1.00 93.50 77 HIS A CA 1
ATOM 580 C C . HIS A 1 77 ? -12.202 11.014 5.083 1.00 93.50 77 HIS A C 1
ATOM 582 O O . HIS A 1 77 ? -11.950 9.870 5.484 1.00 93.50 77 HIS A O 1
ATOM 588 N N . PRO A 1 78 ? -12.517 11.997 5.950 1.00 94.44 78 PRO A N 1
ATOM 589 C CA . PRO A 1 78 ? -12.534 11.805 7.403 1.00 94.44 78 PRO A CA 1
ATOM 590 C C . PRO A 1 78 ? -13.464 10.671 7.860 1.00 94.44 78 PRO A C 1
ATOM 592 O O . PRO A 1 78 ? -13.075 9.842 8.678 1.00 94.44 78 PRO A O 1
ATOM 595 N N . GLU A 1 79 ? -14.662 10.571 7.275 1.00 94.50 79 GLU A N 1
ATOM 596 C CA . GLU A 1 79 ? -15.626 9.514 7.612 1.00 94.50 79 GLU A CA 1
ATOM 597 C C . GLU A 1 79 ? -15.109 8.111 7.275 1.00 94.50 79 GLU A C 1
ATOM 599 O O . GLU A 1 79 ? -15.324 7.156 8.020 1.00 94.50 79 GLU A O 1
ATOM 604 N N . LEU A 1 80 ? -14.410 7.974 6.145 1.00 93.50 80 LEU A N 1
ATOM 605 C CA . LEU A 1 80 ? -13.806 6.710 5.737 1.00 93.50 80 LEU A CA 1
ATOM 606 C C . LEU A 1 80 ? -12.659 6.323 6.669 1.00 93.50 80 LEU A C 1
ATOM 608 O O . LEU A 1 80 ? -12.529 5.155 7.030 1.00 93.50 80 LEU A O 1
ATOM 612 N N . THR A 1 81 ? -11.854 7.302 7.081 1.00 94.94 81 THR A N 1
ATOM 613 C CA . THR A 1 81 ? -10.776 7.094 8.052 1.00 94.94 81 THR A CA 1
ATOM 614 C C . THR A 1 81 ? -11.326 6.530 9.358 1.00 94.94 81 THR A C 1
ATOM 616 O O . THR A 1 81 ? -10.800 5.537 9.862 1.00 94.94 81 THR A O 1
ATOM 619 N N . GLU A 1 82 ? -12.425 7.094 9.863 1.00 94.62 82 GLU A N 1
ATOM 620 C CA . GLU A 1 82 ? -13.060 6.618 11.095 1.00 94.62 82 GLU A CA 1
ATOM 621 C C . GLU A 1 82 ? -13.622 5.196 10.947 1.00 94.62 82 GLU A C 1
ATOM 623 O O . GLU A 1 82 ? -13.423 4.349 11.823 1.00 94.62 82 GLU A O 1
ATOM 628 N N . LYS A 1 83 ? -14.246 4.887 9.801 1.00 94.25 83 LYS A N 1
ATOM 629 C CA . LYS A 1 83 ? -14.729 3.530 9.487 1.00 94.25 83 LYS A CA 1
ATOM 630 C C . LYS A 1 83 ? -13.596 2.505 9.459 1.00 94.25 83 LYS A C 1
ATOM 632 O O . LYS A 1 83 ? -13.715 1.456 10.086 1.00 94.25 83 LYS A O 1
ATOM 637 N N . VAL A 1 84 ? -12.494 2.799 8.767 1.00 93.94 84 VAL A N 1
ATOM 638 C CA . VAL A 1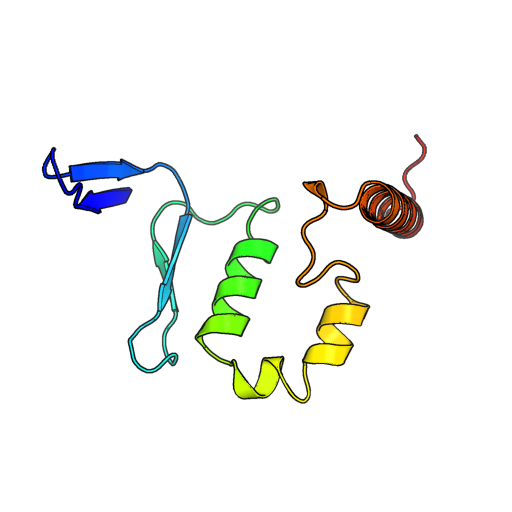 84 ? -11.336 1.890 8.673 1.00 93.94 84 VAL A CA 1
ATOM 639 C C . VAL A 1 84 ? -10.680 1.692 10.037 1.00 93.94 84 VAL A C 1
ATOM 641 O O . VAL A 1 84 ? -10.284 0.574 10.379 1.00 93.94 84 VAL A O 1
ATOM 644 N N . ARG A 1 85 ? -10.589 2.757 10.840 1.00 93.94 85 ARG A N 1
ATOM 645 C CA . ARG A 1 85 ? -10.049 2.688 12.199 1.00 93.94 85 ARG A CA 1
ATOM 646 C C . ARG A 1 85 ? -10.917 1.812 13.100 1.00 93.94 85 ARG A C 1
ATOM 648 O O . ARG A 1 85 ? -10.378 0.939 13.773 1.00 93.94 85 ARG A O 1
ATOM 655 N N . SER A 1 86 ? -12.235 1.998 13.054 1.00 94.38 86 SER A N 1
ATOM 656 C CA . SER A 1 86 ? -13.206 1.182 13.796 1.00 94.38 86 SER A CA 1
ATOM 657 C C . SER A 1 86 ? -13.157 -0.289 13.371 1.00 94.38 86 SER A C 1
ATOM 659 O O . SER A 1 86 ? -13.063 -1.168 14.221 1.00 94.38 86 SER A O 1
ATOM 661 N N . TYR A 1 87 ? -13.121 -0.555 12.061 1.00 93.38 87 TYR A N 1
ATOM 662 C CA . TYR A 1 87 ? -12.969 -1.903 11.507 1.00 93.38 87 TYR A CA 1
ATOM 663 C C . TYR A 1 87 ? -11.687 -2.585 12.004 1.00 93.38 87 TYR A C 1
ATOM 665 O O . TYR A 1 87 ? -11.719 -3.714 12.486 1.00 93.38 87 TYR A O 1
ATOM 673 N N . SER A 1 88 ? -10.554 -1.882 11.935 1.00 93.00 88 SER A N 1
ATOM 674 C CA . SER A 1 88 ? -9.263 -2.416 12.384 1.00 93.00 88 SER A CA 1
ATOM 675 C C . SER A 1 88 ? -9.253 -2.672 13.890 1.00 93.00 88 SER A C 1
ATOM 677 O O . SER A 1 88 ? -8.731 -3.690 14.331 1.00 93.00 88 SER A O 1
ATOM 679 N N . LYS A 1 89 ? -9.859 -1.773 14.676 1.00 95.44 89 LYS A N 1
ATOM 680 C CA . LYS A 1 89 ? -10.000 -1.908 16.129 1.00 95.44 89 LYS A CA 1
ATOM 681 C C . LYS A 1 89 ? -10.796 -3.159 16.502 1.00 95.44 89 LYS A C 1
ATOM 683 O O . LYS A 1 89 ? -10.349 -3.908 17.361 1.00 95.44 89 LYS A O 1
ATOM 688 N N . GLU A 1 90 ? -11.926 -3.396 15.834 1.00 95.19 90 GLU A N 1
ATOM 689 C CA . GLU A 1 90 ? -12.748 -4.597 16.031 1.00 95.19 90 GLU A CA 1
ATOM 690 C C . GLU A 1 90 ? -11.958 -5.870 15.701 1.00 95.19 90 GLU A C 1
ATOM 692 O O . GLU A 1 90 ? -11.913 -6.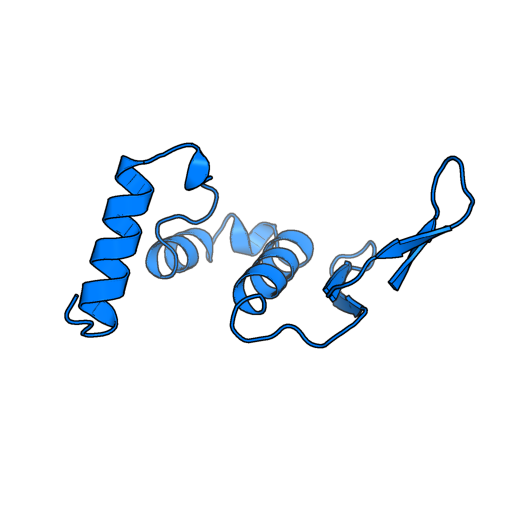794 16.506 1.00 95.19 90 GLU A O 1
ATOM 697 N N . LYS A 1 91 ? -11.301 -5.920 14.535 1.00 93.50 91 LYS A N 1
ATOM 698 C CA . LYS A 1 91 ? -10.589 -7.126 14.075 1.00 93.50 91 LYS A CA 1
ATOM 699 C C . LYS A 1 91 ? -9.322 -7.445 14.856 1.00 93.50 91 LYS A C 1
ATOM 701 O O . LYS A 1 91 ? -8.930 -8.605 14.906 1.00 93.50 91 LYS A O 1
ATOM 706 N N . LEU A 1 92 ? -8.672 -6.428 15.408 1.00 95.00 92 LEU A N 1
ATOM 707 C CA . LEU A 1 92 ? -7.457 -6.579 16.207 1.00 95.00 92 LEU A CA 1
ATOM 708 C C . LEU A 1 92 ? -7.740 -6.585 17.714 1.00 95.00 92 LEU A C 1
ATOM 710 O O . LEU A 1 92 ? -6.788 -6.604 18.488 1.00 95.00 92 LEU A O 1
ATOM 714 N N . GLU A 1 93 ? -9.016 -6.550 18.115 1.00 96.62 93 GLU A N 1
ATOM 715 C CA . GLU A 1 93 ? -9.456 -6.584 19.517 1.00 96.62 93 GLU A CA 1
ATOM 716 C C . GLU A 1 93 ? -8.775 -5.504 20.378 1.00 96.62 93 GLU A C 1
ATOM 718 O O . GLU A 1 93 ? -8.328 -5.739 21.498 1.00 96.62 93 GLU A O 1
ATOM 723 N N . LEU A 1 94 ? -8.656 -4.290 19.830 1.00 95.62 94 LEU A N 1
ATOM 724 C CA . LEU A 1 94 ? -7.965 -3.190 20.498 1.00 95.62 94 LEU A CA 1
ATOM 725 C C . LEU A 1 94 ? -8.917 -2.413 21.415 1.00 95.62 94 LEU A C 1
ATOM 727 O O . LEU A 1 94 ? -9.963 -1.925 20.986 1.00 95.62 94 LEU A O 1
ATOM 731 N N . GLU A 1 95 ? -8.517 -2.220 22.669 1.00 85.00 95 GLU A N 1
ATOM 732 C CA . GLU A 1 95 ? -9.285 -1.485 23.679 1.00 85.00 95 GLU A CA 1
ATOM 733 C C . GLU A 1 95 ? -8.703 -0.082 23.914 1.00 85.00 95 GLU A C 1
ATOM 735 O O . GLU A 1 95 ? -7.974 0.147 24.876 1.00 85.00 95 GLU A O 1
ATOM 740 N N . TYR A 1 96 ? -8.978 0.868 23.014 1.00 76.94 96 TYR A N 1
ATOM 741 C CA . TYR A 1 96 ? -8.754 2.307 23.243 1.00 76.94 96 TYR A CA 1
ATOM 742 C C . TYR A 1 96 ? -9.539 3.186 22.271 1.00 76.94 96 TYR A C 1
ATOM 744 O O . TYR A 1 96 ? -9.755 2.766 21.109 1.00 76.94 96 TYR A O 1
#

pLDDT: mean 90.12, std 6.48, range [68.25, 96.88]

Sequence (96 aa):
IIKKDEKEGGKLEFGTEVVVNKAGTIASLLGASPGASTAVYAMLQVLEKCFPEKLEGEWKEKLLEMIPSYGQKLAEHPELTEKVRSYSKEKLELEY

Secondary structure (DSSP, 8-state):
-EEPPTTTS-EE--SEEEEE-TTSS-EEEEESPP-HHHHHHHHHHHHHHH-HHHHHTTHHHHHHHH-TTTT--GGG-HHHHHHHHHHHHHHTT---

Radius of gyration: 16.93 Å; chains: 1; bounding box: 38×32×43 Å